Protein AF-A0A210W842-F1 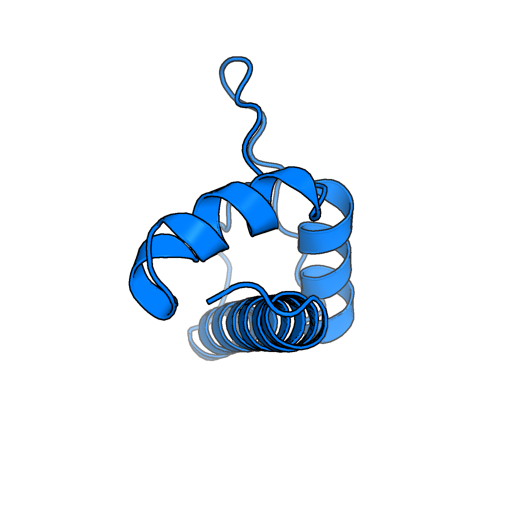(afdb_monomer)

Mean predicted aligned error: 6.24 Å

Solvent-accessible surface area (backbone atoms only — not comparable to full-atom values): 5032 Å² total; per-residue (Å²): 112,54,42,82,76,66,33,61,72,53,30,57,52,49,41,75,71,45,51,44,63,60,57,39,50,49,38,22,70,78,60,73,49,82,50,43,72,54,82,61,85,91,60,86,54,59,42,68,43,77,74,87,86,79,65,56,72,70,53,56,53,42,49,53,49,47,54,47,52,53,51,52,52,53,47,53,54,42,47,74,71,73,53,131

Nearest PDB structures (foldseek):
  2zy2-assembly1_A  TM=9.737E-01  e=6.111E-10  Pseudomonas sp. ATCC 19121
  2zy5-assembly1_F  TM=9.758E-01  e=2.729E-09  Alcaligenes faecalis subsp. faecalis
  3fdd-assembly1_A  TM=9.792E-01  e=3.540E-09  [Pseudomonas] dacunhae ATCC 21192
  2zy4-assembly1_A  TM=9.538E-01  e=9.393E-09  Alcaligenes faecalis subsp. faecalis

Structure (mmCIF, N/CA/C/O backbone):
data_AF-A0A210W842-F1
#
_entry.id   AF-A0A210W842-F1
#
loop_
_atom_site.group_PDB
_atom_site.id
_atom_site.type_symbol
_atom_site.label_atom_id
_atom_site.label_alt_id
_atom_site.label_comp_id
_atom_site.label_asym_id
_atom_site.label_entity_id
_atom_site.label_seq_id
_atom_site.pdbx_PDB_ins_code
_atom_site.Cartn_x
_atom_site.Cartn_y
_atom_site.Cartn_z
_atom_site.occupancy
_atom_site.B_iso_or_equiv
_atom_site.auth_seq_id
_atom_site.auth_comp_id
_atom_site.auth_asym_id
_atom_site.auth_atom_id
_atom_site.pdbx_PDB_model_num
ATOM 1 N N . MET A 1 1 ? -2.028 7.741 3.014 1.00 57.78 1 MET A N 1
ATOM 2 C CA . MET A 1 1 ? -2.702 7.089 1.871 1.00 57.78 1 MET A CA 1
ATOM 3 C C . MET A 1 1 ? -4.096 6.633 2.276 1.00 57.78 1 MET A C 1
ATOM 5 O O . MET A 1 1 ? -5.057 7.153 1.736 1.00 57.78 1 MET A O 1
ATOM 9 N N . THR A 1 2 ? -4.205 5.773 3.284 1.00 62.72 2 THR A N 1
ATOM 10 C CA . THR A 1 2 ? -5.460 5.238 3.841 1.00 62.72 2 THR A CA 1
ATOM 11 C C . THR A 1 2 ? -6.480 6.306 4.268 1.00 62.72 2 THR A C 1
ATOM 13 O O . THR A 1 2 ? -7.633 6.209 3.867 1.00 62.72 2 THR A O 1
ATOM 16 N N . CYS A 1 3 ? -6.057 7.388 4.941 1.00 65.81 3 CYS A N 1
ATOM 17 C CA . CYS A 1 3 ? -6.954 8.506 5.302 1.00 65.81 3 CYS A CA 1
ATOM 18 C C . CYS A 1 3 ? -7.645 9.170 4.094 1.00 65.81 3 CYS A C 1
ATOM 20 O O . CYS A 1 3 ? -8.812 9.536 4.164 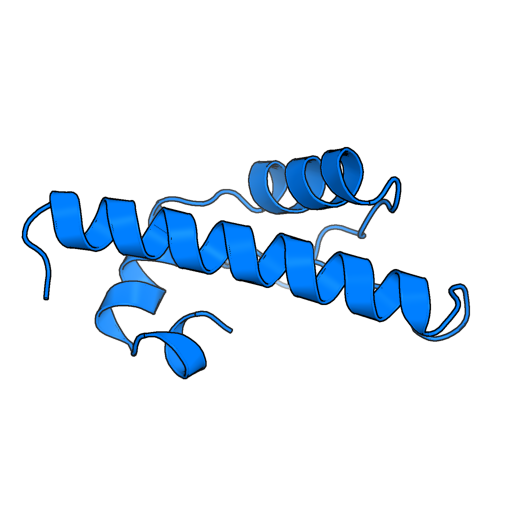1.00 65.81 3 CYS A O 1
ATOM 22 N N . ARG A 1 4 ? -6.954 9.271 2.950 1.00 74.31 4 ARG A N 1
ATOM 23 C CA . ARG A 1 4 ? -7.534 9.854 1.727 1.00 74.31 4 ARG A CA 1
ATOM 24 C C . ARG A 1 4 ? -8.478 8.902 0.989 1.00 74.31 4 ARG A C 1
ATOM 26 O O . ARG A 1 4 ? -9.217 9.368 0.134 1.00 74.31 4 ARG A O 1
ATOM 33 N N . LEU A 1 5 ? -8.410 7.599 1.265 1.00 77.75 5 LEU A N 1
ATOM 34 C CA . LEU A 1 5 ? -9.243 6.590 0.606 1.00 77.75 5 LEU A CA 1
ATOM 35 C C . LEU A 1 5 ? -10.529 6.322 1.393 1.00 77.75 5 LEU A C 1
ATOM 37 O O . LEU A 1 5 ? -11.600 6.310 0.801 1.00 77.75 5 LEU A O 1
ATOM 41 N N . TYR A 1 6 ? -10.414 6.146 2.713 1.00 83.19 6 TYR A N 1
ATOM 42 C CA . TYR A 1 6 ? -11.511 5.664 3.563 1.00 83.19 6 TYR A CA 1
ATOM 43 C C . TYR A 1 6 ? -11.664 6.443 4.880 1.00 83.19 6 TYR A C 1
ATOM 45 O O . TYR A 1 6 ? -12.344 5.992 5.794 1.00 83.19 6 TYR A O 1
ATOM 53 N N . GLY A 1 7 ? -11.027 7.611 5.004 1.00 86.00 7 GLY A N 1
ATOM 54 C CA . GLY A 1 7 ? -11.160 8.474 6.179 1.00 86.00 7 GLY A CA 1
ATOM 55 C C . GLY A 1 7 ? -10.206 8.151 7.334 1.00 86.00 7 GLY A C 1
ATOM 56 O O . GLY A 1 7 ? -9.399 7.216 7.305 1.00 86.00 7 GLY A O 1
ATOM 57 N N . GLU A 1 8 ? -10.256 9.001 8.358 1.00 84.44 8 GLU A N 1
ATOM 58 C CA . GLU A 1 8 ? -9.269 9.025 9.439 1.00 84.44 8 GLU A CA 1
ATOM 59 C C . GLU A 1 8 ? -9.383 7.825 10.390 1.00 84.44 8 GLU A C 1
ATOM 61 O O . GLU A 1 8 ? -8.357 7.253 10.763 1.00 84.44 8 GLU A O 1
ATOM 66 N N . ALA A 1 9 ? -10.606 7.387 10.708 1.00 84.44 9 ALA A N 1
ATOM 67 C CA . ALA A 1 9 ? -10.863 6.251 11.597 1.00 84.44 9 ALA A CA 1
ATOM 68 C C . ALA A 1 9 ? -10.244 4.948 11.060 1.00 84.44 9 ALA A C 1
ATOM 70 O O . ALA A 1 9 ? -9.484 4.272 11.762 1.00 84.44 9 ALA A O 1
ATOM 71 N N . PHE A 1 10 ? -10.463 4.659 9.774 1.00 85.38 10 PHE A N 1
ATOM 72 C CA . PHE A 1 10 ? -9.797 3.556 9.087 1.00 85.38 10 PHE A CA 1
ATOM 73 C C . PHE A 1 10 ? -8.277 3.730 9.079 1.00 85.38 10 PHE A C 1
ATOM 75 O O . PHE A 1 10 ? -7.539 2.786 9.348 1.00 85.38 10 PHE A O 1
ATOM 82 N N . SER A 1 11 ? -7.782 4.939 8.792 1.00 83.50 11 SER A N 1
ATOM 83 C CA . SER A 1 11 ? -6.343 5.194 8.728 1.00 83.50 11 SER A CA 1
ATOM 84 C C . SER A 1 11 ? -5.630 4.887 10.041 1.00 83.50 11 SER A C 1
ATOM 86 O O . SER A 1 11 ? -4.522 4.356 10.003 1.00 83.50 11 SER A O 1
ATOM 88 N N . GLN A 1 12 ? -6.227 5.239 11.180 1.00 84.25 12 GLN A N 1
ATOM 89 C CA . GLN A 1 12 ? -5.651 4.961 12.495 1.00 84.25 12 GLN A CA 1
ATOM 90 C C . GLN A 1 12 ? -5.653 3.462 12.797 1.00 84.25 12 GLN A C 1
ATOM 92 O O . GLN A 1 12 ? -4.645 2.930 13.259 1.00 84.25 12 GLN A O 1
ATOM 97 N N . TRP A 1 13 ? -6.745 2.767 12.474 1.00 86.12 13 TRP A N 1
ATOM 98 C CA . TRP A 1 13 ? -6.830 1.319 12.645 1.00 86.12 13 TRP A CA 1
ATOM 99 C C . TRP A 1 13 ? -5.845 0.563 11.737 1.00 86.12 13 TRP A C 1
ATOM 101 O O . TRP A 1 13 ? -5.139 -0.330 12.200 1.00 86.12 13 TRP A O 1
ATOM 111 N N . ALA A 1 14 ? -5.729 0.959 10.469 1.00 83.19 14 ALA A N 1
ATOM 112 C CA . ALA A 1 14 ? -4.853 0.313 9.494 1.00 83.19 14 ALA A CA 1
ATOM 113 C C . ALA A 1 14 ? -3.365 0.437 9.866 1.00 83.19 14 ALA A C 1
ATOM 115 O O . ALA A 1 14 ? -2.598 -0.498 9.651 1.00 83.19 14 ALA A O 1
ATOM 116 N N . VAL A 1 15 ? -2.959 1.568 10.457 1.00 81.31 15 VAL A N 1
ATOM 117 C CA . VAL A 1 15 ? -1.591 1.765 10.972 1.00 81.31 15 VAL A CA 1
ATOM 118 C C . VAL A 1 15 ? -1.278 0.809 12.126 1.00 81.31 15 VAL A C 1
ATOM 120 O O . VAL A 1 15 ? -0.139 0.375 12.244 1.00 81.31 15 VAL A O 1
ATOM 123 N N . GLN A 1 16 ? -2.270 0.456 12.949 1.00 81.62 16 GLN A N 1
ATOM 124 C CA . GLN A 1 16 ? -2.079 -0.487 14.056 1.00 81.62 16 GLN A CA 1
ATOM 125 C C . GLN A 1 16 ? -2.030 -1.948 13.598 1.00 81.62 16 GLN A C 1
ATOM 127 O O . GLN A 1 16 ? -1.413 -2.760 14.278 1.00 81.62 16 GLN A O 1
ATOM 132 N N . GLN A 1 17 ? -2.682 -2.287 12.479 1.00 79.38 17 GLN A N 1
ATOM 133 C CA . GLN A 1 17 ? -2.741 -3.672 12.000 1.00 79.38 17 GLN A CA 1
ATOM 134 C C . GLN A 1 17 ? -1.679 -4.051 10.980 1.00 79.38 17 GLN A C 1
ATOM 136 O O . GLN A 1 17 ? -1.265 -5.205 10.936 1.00 79.38 17 GLN A O 1
ATOM 141 N N . SER A 1 18 ? -1.225 -3.114 10.152 1.00 70.00 18 SER A N 1
ATOM 142 C CA . SER A 1 18 ? -0.215 -3.428 9.147 1.00 70.00 18 SER A CA 1
ATOM 143 C C . SER A 1 18 ? 1.171 -3.119 9.688 1.00 70.00 18 SER A C 1
ATOM 145 O O . SER A 1 18 ? 1.451 -1.980 10.050 1.00 70.00 18 SER A O 1
ATOM 147 N N . SER A 1 19 ? 2.082 -4.091 9.664 1.00 74.81 19 SER A N 1
ATOM 148 C CA . SER A 1 19 ? 3.502 -3.792 9.842 1.00 74.81 19 SER A CA 1
ATOM 149 C C . SER A 1 19 ? 4.086 -3.220 8.543 1.00 74.81 19 SER A C 1
ATOM 151 O O . SER A 1 19 ? 3.621 -3.519 7.437 1.00 74.81 19 SER A O 1
ATOM 153 N N . THR A 1 20 ? 5.135 -2.398 8.655 1.00 71.12 20 THR A N 1
ATOM 154 C CA . THR A 1 20 ? 5.905 -1.933 7.490 1.00 71.12 20 THR A CA 1
ATOM 155 C C . THR A 1 20 ? 6.461 -3.109 6.684 1.00 71.12 20 THR A C 1
ATOM 157 O O . THR A 1 20 ? 6.548 -3.022 5.466 1.00 71.12 20 THR A O 1
ATOM 160 N N . GLY A 1 21 ? 6.839 -4.205 7.349 1.00 74.50 21 GLY A N 1
ATOM 161 C CA . GLY A 1 21 ? 7.413 -5.383 6.700 1.00 74.50 21 GLY A CA 1
ATOM 162 C C . GLY A 1 21 ? 6.410 -6.086 5.791 1.00 74.50 21 GLY A C 1
ATOM 163 O O . GLY A 1 21 ? 6.711 -6.299 4.620 1.00 74.50 21 GLY A O 1
ATOM 164 N N . ASP A 1 22 ? 5.210 -6.361 6.302 1.00 80.25 22 ASP A N 1
ATOM 165 C CA . ASP A 1 22 ? 4.143 -7.044 5.557 1.00 80.25 22 ASP A CA 1
ATOM 166 C C . ASP A 1 22 ? 3.737 -6.267 4.302 1.00 80.25 22 ASP A C 1
ATOM 168 O O . ASP A 1 22 ? 3.620 -6.831 3.215 1.00 80.25 22 ASP A O 1
ATOM 172 N N . MET A 1 23 ? 3.602 -4.943 4.428 1.00 82.12 23 MET A N 1
ATOM 173 C CA . MET A 1 23 ? 3.274 -4.067 3.303 1.00 82.12 23 MET A CA 1
ATOM 174 C C . MET A 1 23 ? 4.335 -4.141 2.193 1.00 82.12 23 MET A C 1
ATOM 176 O O . MET A 1 23 ? 3.990 -4.249 1.018 1.00 82.12 23 MET A O 1
ATOM 180 N N . LEU A 1 24 ? 5.623 -4.073 2.548 1.00 84.31 24 LEU A N 1
ATOM 181 C CA . LEU A 1 24 ? 6.712 -4.106 1.565 1.00 84.31 24 LEU A CA 1
ATOM 182 C C . LEU A 1 24 ? 6.864 -5.491 0.941 1.00 84.31 24 LEU A C 1
ATOM 184 O O . LEU A 1 24 ? 7.088 -5.585 -0.264 1.00 84.31 24 LEU A 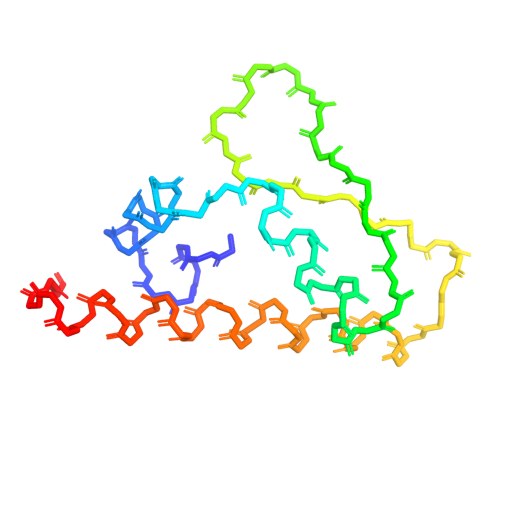O 1
ATOM 188 N N . PHE A 1 25 ? 6.723 -6.544 1.749 1.00 86.19 25 PHE A N 1
ATOM 189 C CA . PHE A 1 25 ? 6.808 -7.920 1.278 1.00 86.19 25 PHE A CA 1
ATOM 190 C C . PHE A 1 25 ? 5.720 -8.207 0.250 1.00 86.19 25 PHE A C 1
ATOM 192 O O . PHE A 1 25 ? 6.004 -8.739 -0.815 1.00 86.19 25 PHE A O 1
ATOM 199 N N . ARG A 1 26 ? 4.493 -7.758 0.515 1.00 85.56 26 ARG A N 1
ATOM 200 C CA . ARG A 1 26 ? 3.377 -7.945 -0.407 1.00 85.56 26 ARG A CA 1
ATOM 201 C C . ARG A 1 26 ? 3.546 -7.196 -1.724 1.00 85.56 26 ARG A C 1
ATOM 203 O O . ARG A 1 26 ? 3.258 -7.742 -2.781 1.00 85.56 26 ARG A O 1
ATOM 210 N N . VAL A 1 27 ? 4.036 -5.956 -1.684 1.00 86.38 27 VAL A N 1
ATOM 211 C CA . VAL A 1 27 ? 4.348 -5.223 -2.921 1.00 86.38 27 VAL A CA 1
ATOM 212 C C . VAL A 1 27 ? 5.434 -5.950 -3.712 1.00 86.38 27 VAL A C 1
ATOM 214 O O . VAL A 1 27 ? 5.307 -6.073 -4.929 1.00 86.38 27 VAL A O 1
ATOM 217 N N . ALA A 1 28 ? 6.471 -6.458 -3.043 1.00 88.75 28 ALA A N 1
ATOM 218 C CA . ALA A 1 28 ? 7.530 -7.217 -3.698 1.00 88.75 28 ALA A CA 1
ATOM 219 C C . ALA A 1 28 ? 7.019 -8.536 -4.299 1.00 88.75 28 ALA A C 1
ATOM 221 O O . ALA A 1 28 ? 7.403 -8.863 -5.417 1.00 88.75 28 ALA A O 1
ATOM 222 N N . ASP A 1 29 ? 6.125 -9.243 -3.608 1.00 88.19 29 ASP A N 1
ATOM 223 C CA . ASP A 1 29 ? 5.492 -10.477 -4.090 1.00 88.19 29 ASP A CA 1
ATOM 224 C C . ASP A 1 29 ? 4.603 -10.227 -5.323 1.00 88.19 29 ASP A C 1
ATOM 226 O O . ASP A 1 29 ? 4.743 -10.898 -6.342 1.00 88.19 29 ASP A O 1
ATOM 230 N N . GLU A 1 30 ? 3.755 -9.192 -5.290 1.00 87.19 30 GLU A N 1
ATOM 231 C CA . GLU A 1 30 ? 2.815 -8.904 -6.383 1.00 87.19 30 GLU A CA 1
ATOM 232 C C . GLU A 1 30 ? 3.469 -8.249 -7.612 1.00 87.19 30 GLU A C 1
ATOM 234 O O . GLU A 1 30 ? 2.964 -8.382 -8.729 1.00 87.19 30 GLU A O 1
ATOM 239 N N . THR A 1 31 ? 4.554 -7.490 -7.423 1.00 86.31 31 THR A N 1
ATOM 240 C CA . THR A 1 31 ? 5.153 -6.664 -8.494 1.00 86.31 31 THR A CA 1
ATOM 241 C C . THR A 1 31 ? 6.569 -7.066 -8.884 1.00 86.31 31 THR A C 1
ATOM 243 O O . THR A 1 31 ? 7.059 -6.608 -9.912 1.00 86.31 31 THR A O 1
ATOM 246 N N . GLY A 1 32 ? 7.243 -7.887 -8.076 1.00 87.44 32 GLY A N 1
ATOM 247 C CA . GLY A 1 32 ? 8.671 -8.178 -8.210 1.00 87.44 32 GLY A CA 1
ATOM 248 C C . GLY A 1 32 ? 9.591 -7.026 -7.784 1.00 87.44 32 GLY A C 1
ATOM 249 O O . GLY A 1 32 ? 10.810 -7.140 -7.908 1.00 87.44 32 GLY A O 1
ATOM 250 N N . ILE A 1 33 ? 9.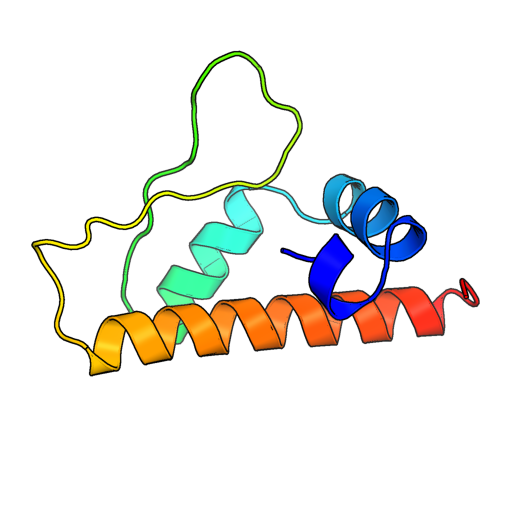042 -5.909 -7.289 1.00 87.44 33 ILE A N 1
ATOM 251 C CA . ILE A 1 33 ? 9.797 -4.688 -6.987 1.00 87.44 33 ILE A CA 1
ATOM 252 C C . ILE A 1 33 ? 9.956 -4.528 -5.479 1.00 87.44 33 ILE A C 1
ATOM 254 O O . ILE A 1 33 ? 8.986 -4.381 -4.735 1.00 87.44 33 ILE A O 1
ATOM 258 N N . VAL A 1 34 ? 11.207 -4.480 -5.025 1.00 87.19 34 VAL A N 1
ATOM 259 C CA . VAL A 1 34 ? 11.530 -4.268 -3.612 1.00 87.19 34 VAL A CA 1
ATOM 260 C C . VAL A 1 34 ? 11.541 -2.776 -3.297 1.00 87.19 34 VAL A C 1
ATOM 262 O O . VAL A 1 34 ? 12.360 -2.013 -3.812 1.00 87.19 34 VAL A O 1
ATOM 265 N N . LEU A 1 35 ? 10.640 -2.363 -2.409 1.00 85.88 35 LEU A N 1
ATOM 266 C CA . LEU A 1 35 ? 10.616 -1.013 -1.858 1.00 85.88 35 LEU A CA 1
ATOM 267 C C . LEU A 1 35 ? 11.534 -0.908 -0.638 1.00 85.88 35 LEU A C 1
ATOM 269 O O . LEU A 1 35 ? 11.598 -1.813 0.196 1.00 85.88 35 LEU A O 1
ATOM 273 N N . LEU A 1 36 ? 12.216 0.229 -0.495 1.00 84.19 36 LEU A N 1
ATOM 274 C CA . LEU A 1 36 ? 13.054 0.472 0.675 1.00 84.19 36 LEU A CA 1
ATOM 275 C C . LEU A 1 36 ? 12.164 0.783 1.882 1.00 84.19 36 LEU A C 1
ATOM 277 O O . LEU A 1 36 ? 11.292 1.652 1.770 1.00 84.19 36 LEU A O 1
ATOM 281 N N . PRO A 1 37 ? 12.389 0.151 3.047 1.00 80.25 37 PRO A N 1
ATOM 282 C CA . PRO A 1 37 ? 11.686 0.527 4.259 1.00 80.25 37 PRO A CA 1
ATOM 283 C C . PRO A 1 37 ? 11.887 2.008 4.547 1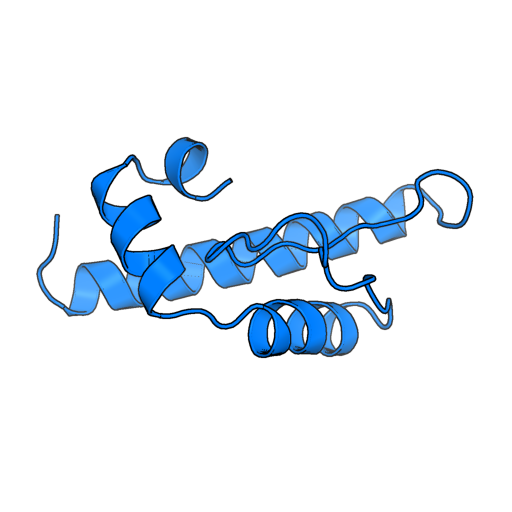.00 80.25 37 PRO A C 1
ATOM 285 O O . PRO A 1 37 ? 13.011 2.515 4.518 1.00 80.25 37 PRO A O 1
ATOM 288 N N . GLY A 1 38 ? 10.798 2.705 4.858 1.00 69.62 38 GLY A N 1
ATOM 289 C CA . GLY A 1 38 ? 10.821 4.086 5.314 1.00 69.62 38 GLY A CA 1
ATOM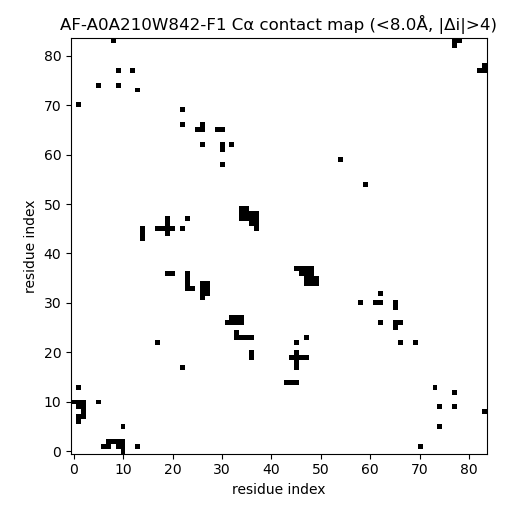 290 C C . GLY A 1 38 ? 11.396 4.197 6.725 1.00 69.62 38 GLY A C 1
ATOM 291 O O . GLY A 1 38 ? 10.721 4.669 7.630 1.00 69.62 38 GLY A O 1
ATOM 292 N N . ARG A 1 39 ? 12.642 3.761 6.949 1.00 60.16 39 ARG A N 1
ATOM 293 C CA . ARG A 1 39 ? 13.359 4.053 8.193 1.00 60.16 39 ARG A CA 1
ATOM 294 C C . ARG A 1 39 ? 13.864 5.491 8.140 1.00 60.16 39 ARG A C 1
ATOM 296 O O . ARG A 1 39 ? 14.817 5.817 7.440 1.00 60.16 39 ARG A O 1
ATOM 303 N N . GLY A 1 40 ? 13.198 6.347 8.902 1.00 56.84 40 GLY A N 1
ATOM 304 C CA . GLY A 1 40 ? 13.627 7.696 9.246 1.00 56.84 40 GLY A CA 1
ATOM 305 C C . GLY A 1 40 ? 12.847 8.162 10.473 1.00 56.84 40 GLY A C 1
ATOM 306 O O . GLY A 1 40 ? 11.641 7.948 10.524 1.00 56.84 40 GLY A O 1
ATOM 307 N N . PHE A 1 41 ? 13.552 8.733 11.457 1.00 46.84 41 PHE A N 1
ATOM 308 C CA . PHE A 1 41 ? 13.019 9.337 12.691 1.00 46.84 41 PHE A CA 1
ATOM 309 C C . PHE A 1 41 ? 11.825 8.602 13.324 1.00 46.84 41 PHE A C 1
ATOM 311 O O . PHE A 1 41 ? 10.717 9.123 13.315 1.00 46.84 41 PHE A O 1
ATOM 318 N N . GLY A 1 42 ? 12.047 7.400 13.871 1.00 51.06 42 GLY A N 1
ATOM 319 C CA . GLY A 1 42 ? 11.144 6.786 14.861 1.00 51.06 42 GLY A CA 1
ATOM 320 C C . GLY A 1 42 ? 9.651 6.755 14.507 1.00 51.06 42 GLY A C 1
ATOM 321 O O . GLY A 1 42 ? 8.827 6.886 15.400 1.00 51.06 42 GLY A O 1
ATOM 322 N N . SER A 1 43 ? 9.286 6.668 13.224 1.00 51.66 43 SER A N 1
ATOM 323 C CA . SER A 1 43 ? 7.885 6.788 12.829 1.00 51.66 43 SER A CA 1
ATOM 324 C C . SER A 1 43 ? 7.180 5.443 12.985 1.00 51.66 43 SER A C 1
ATOM 326 O O . SER A 1 43 ? 7.477 4.508 12.243 1.00 51.66 43 SER A O 1
ATOM 328 N N . ASP A 1 44 ? 6.199 5.374 13.889 1.00 62.22 44 ASP A N 1
ATOM 329 C CA . ASP A 1 44 ? 5.279 4.238 14.102 1.00 62.22 44 ASP A CA 1
ATOM 330 C C . ASP A 1 44 ? 4.345 3.972 12.901 1.00 62.22 44 ASP A C 1
ATOM 332 O O . ASP A 1 44 ? 3.280 3.373 13.027 1.00 62.22 44 ASP A O 1
ATOM 336 N N . ARG A 1 45 ? 4.694 4.485 11.715 1.00 69.19 45 ARG A N 1
ATOM 337 C CA . ARG A 1 45 ? 3.863 4.454 10.517 1.00 69.19 45 ARG A CA 1
ATOM 338 C C . ARG A 1 45 ? 4.461 3.525 9.463 1.00 69.19 45 ARG A C 1
ATOM 340 O O . ARG A 1 45 ? 5.589 3.764 9.015 1.00 69.19 45 ARG A O 1
ATOM 347 N N . PRO A 1 46 ? 3.676 2.552 8.972 1.00 73.69 46 PRO A N 1
ATOM 348 C CA . PRO A 1 46 ? 4.038 1.741 7.820 1.00 73.69 46 PRO A CA 1
ATOM 349 C C . PRO A 1 46 ? 4.319 2.619 6.606 1.00 73.69 46 PRO A C 1
ATOM 351 O O . PRO A 1 46 ? 3.433 3.315 6.105 1.00 73.69 46 PRO A O 1
ATOM 354 N N . SER A 1 47 ? 5.574 2.642 6.158 1.00 80.81 47 SER A N 1
ATOM 355 C CA . SER A 1 47 ? 5.985 3.448 5.010 1.00 80.81 47 SER A CA 1
ATOM 356 C C . SER A 1 47 ? 7.124 2.807 4.222 1.00 80.81 47 SER A C 1
ATOM 358 O O . SER A 1 47 ? 8.007 2.150 4.774 1.00 80.81 47 SER A O 1
ATOM 360 N N . GLY A 1 48 ? 7.101 3.024 2.908 1.00 84.19 48 GLY A N 1
ATOM 361 C CA . GLY A 1 48 ? 8.112 2.565 1.963 1.00 84.19 48 GLY A CA 1
ATOM 362 C C . GLY A 1 48 ? 8.523 3.680 1.012 1.00 84.19 48 GLY A C 1
ATOM 363 O O . GLY A 1 48 ? 7.765 4.625 0.785 1.00 84.19 48 GLY A O 1
ATOM 364 N N . ARG A 1 49 ? 9.730 3.579 0.458 1.00 86.50 49 ARG A N 1
ATOM 365 C CA . ARG A 1 49 ? 10.268 4.509 -0.538 1.00 86.50 49 ARG A CA 1
ATOM 366 C C . ARG A 1 49 ? 10.546 3.760 -1.837 1.00 86.50 49 ARG A C 1
ATOM 368 O O . ARG A 1 49 ? 11.207 2.724 -1.826 1.00 86.50 49 ARG A O 1
ATOM 375 N N . ALA A 1 50 ? 10.065 4.322 -2.941 1.00 86.31 50 ALA A N 1
ATOM 376 C CA . ALA A 1 50 ? 10.396 3.899 -4.297 1.00 86.31 50 ALA A CA 1
ATOM 377 C C . ALA A 1 50 ? 11.315 4.945 -4.940 1.00 8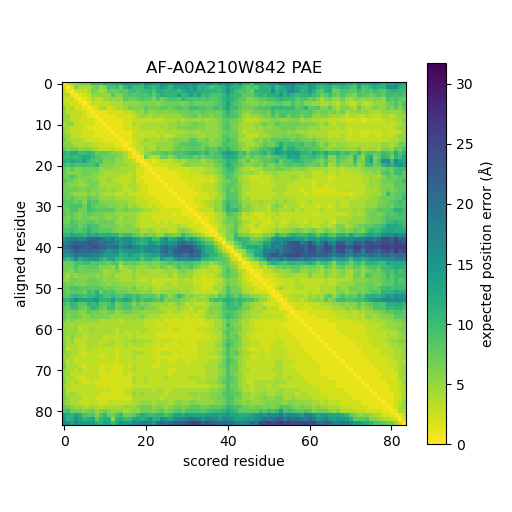6.31 50 ALA A C 1
ATOM 379 O O . ALA A 1 50 ? 11.101 6.146 -4.766 1.00 86.31 50 ALA A O 1
ATOM 380 N N . SER A 1 51 ? 12.323 4.502 -5.691 1.00 85.69 51 SER A N 1
ATOM 381 C CA . SER A 1 51 ? 13.082 5.403 -6.565 1.00 85.69 51 SER A CA 1
ATOM 382 C C . SER A 1 51 ? 12.231 5.733 -7.785 1.00 85.69 51 SER A C 1
ATOM 384 O O . SER A 1 51 ? 11.737 4.803 -8.417 1.00 85.69 51 SER A O 1
ATOM 386 N N . LEU A 1 52 ? 12.081 7.019 -8.124 1.00 84.19 52 LEU A N 1
ATOM 387 C CA . LEU A 1 52 ? 11.390 7.485 -9.341 1.00 84.19 52 LEU A CA 1
ATOM 388 C C . LEU A 1 52 ? 12.296 7.543 -10.587 1.00 84.19 52 LEU A C 1
ATOM 390 O O . LEU A 1 52 ? 11.840 7.922 -11.657 1.00 84.19 52 LEU A O 1
ATOM 394 N N . ALA A 1 53 ? 13.577 7.196 -10.448 1.00 84.56 53 ALA A N 1
ATOM 395 C CA . ALA A 1 53 ? 14.558 7.276 -11.533 1.00 84.56 53 ALA A CA 1
ATOM 396 C C . ALA A 1 53 ? 14.863 5.920 -12.193 1.00 84.56 53 ALA A C 1
ATOM 398 O O . ALA A 1 53 ? 15.549 5.881 -13.209 1.00 84.56 53 ALA A O 1
ATOM 399 N N . ASN A 1 54 ? 14.401 4.814 -11.597 1.00 84.12 54 ASN A N 1
ATOM 400 C CA . ASN A 1 54 ? 14.929 3.477 -11.891 1.00 84.12 54 ASN A CA 1
ATOM 401 C C . ASN A 1 54 ? 13.896 2.507 -12.481 1.00 84.12 54 ASN A C 1
ATOM 403 O O . ASN A 1 54 ? 14.265 1.373 -12.767 1.00 84.12 54 ASN A O 1
ATOM 407 N N . LEU A 1 55 ? 12.627 2.906 -12.607 1.00 87.62 55 LEU A N 1
ATOM 408 C CA . LEU A 1 55 ? 11.552 2.045 -13.106 1.00 87.62 55 LEU A CA 1
ATOM 409 C C . LEU A 1 55 ? 10.780 2.751 -14.223 1.00 87.62 55 LEU A C 1
ATOM 411 O O . LEU A 1 55 ? 10.812 3.975 -14.354 1.00 87.62 55 LEU A O 1
ATOM 415 N N . ASN A 1 56 ? 10.062 1.967 -15.014 1.00 89.88 56 ASN A N 1
ATOM 416 C CA . ASN A 1 56 ? 9.158 2.445 -16.049 1.00 89.88 56 ASN A CA 1
ATOM 417 C C . ASN A 1 56 ? 7.772 2.783 -15.478 1.00 89.88 56 ASN A C 1
ATOM 419 O O . ASN A 1 56 ? 7.361 2.305 -14.420 1.00 89.88 56 ASN A O 1
ATOM 423 N N . GLU A 1 57 ? 6.988 3.563 -16.223 1.00 88.50 57 GLU A N 1
ATOM 424 C CA . GLU A 1 57 ? 5.648 4.000 -15.800 1.00 88.50 57 GLU A CA 1
ATOM 425 C C . GLU A 1 57 ? 4.710 2.840 -15.425 1.00 88.50 57 GLU A C 1
ATOM 427 O O . GLU A 1 57 ? 3.982 2.917 -14.431 1.00 88.50 57 GLU A O 1
ATOM 432 N N . TYR A 1 58 ? 4.753 1.731 -16.173 1.00 90.12 58 TYR A N 1
ATOM 433 C CA . TYR A 1 58 ? 3.900 0.567 -15.908 1.00 90.12 58 TYR A CA 1
ATOM 434 C C . TYR A 1 58 ? 4.242 -0.135 -14.583 1.00 90.12 58 TYR A C 1
ATOM 436 O O . TYR A 1 58 ? 3.359 -0.719 -13.949 1.00 90.12 58 TYR A O 1
ATOM 444 N N . GLU A 1 59 ? 5.499 -0.053 -14.142 1.00 88.88 59 GLU A N 1
ATOM 445 C CA . GLU A 1 59 ? 5.983 -0.627 -12.885 1.00 88.88 59 GLU A CA 1
ATOM 446 C C . GLU A 1 59 ? 5.489 0.206 -11.703 1.00 88.88 59 GLU A C 1
ATOM 448 O O . GLU A 1 59 ? 4.937 -0.338 -10.746 1.00 88.88 59 GLU A O 1
ATOM 453 N N . TYR A 1 60 ? 5.544 1.538 -11.809 1.00 88.56 60 TYR A N 1
ATOM 454 C CA . TYR A 1 60 ? 4.913 2.420 -10.821 1.00 88.56 60 TYR A CA 1
ATOM 455 C C . TYR A 1 60 ? 3.399 2.202 -10.740 1.00 88.56 60 TYR A C 1
ATOM 457 O O . TYR A 1 60 ? 2.835 2.162 -9.643 1.00 88.56 60 TYR A O 1
ATOM 465 N N . ALA A 1 61 ? 2.735 1.996 -11.880 1.00 90.19 61 ALA A N 1
ATOM 466 C CA . ALA A 1 61 ? 1.314 1.663 -11.908 1.00 90.19 61 ALA A CA 1
ATOM 467 C C . ALA A 1 61 ? 1.019 0.294 -11.266 1.00 90.19 61 ALA A C 1
ATOM 469 O O . ALA A 1 61 ? -0.041 0.109 -10.663 1.00 90.19 61 ALA A O 1
ATOM 470 N N . ALA A 1 62 ? 1.928 -0.681 -11.370 1.00 90.00 62 ALA A N 1
ATOM 471 C CA . ALA A 1 62 ? 1.809 -1.964 -10.678 1.00 90.00 62 ALA A CA 1
ATOM 472 C C . ALA A 1 62 ? 1.934 -1.797 -9.155 1.00 90.00 62 ALA A C 1
ATOM 474 O O . ALA A 1 62 ? 1.054 -2.261 -8.431 1.00 90.00 62 ALA A O 1
ATOM 475 N N . ILE A 1 63 ? 2.936 -1.045 -8.680 1.00 89.06 63 ILE A N 1
ATOM 476 C CA . ILE A 1 63 ? 3.114 -0.726 -7.251 1.00 89.06 63 ILE A CA 1
ATOM 477 C C . ILE A 1 63 ? 1.856 -0.051 -6.693 1.00 89.06 63 ILE A C 1
ATOM 479 O O . ILE A 1 63 ? 1.330 -0.459 -5.658 1.00 89.06 63 ILE A O 1
ATOM 483 N N . GLY A 1 64 ? 1.329 0.956 -7.396 1.00 88.44 64 GLY A N 1
ATOM 484 C CA . GLY A 1 64 ? 0.113 1.657 -6.983 1.00 88.44 64 GLY A CA 1
ATOM 485 C C . GLY A 1 64 ? -1.113 0.741 -6.892 1.00 88.44 64 GLY A C 1
ATOM 486 O O . GLY A 1 64 ? -1.892 0.856 -5.945 1.00 88.44 64 GLY A O 1
ATOM 487 N N . ARG A 1 65 ? -1.272 -0.198 -7.836 1.00 90.50 65 ARG A N 1
ATOM 488 C CA . ARG A 1 65 ? -2.366 -1.185 -7.823 1.00 90.50 65 ARG A CA 1
ATOM 489 C C . ARG A 1 65 ? -2.246 -2.174 -6.664 1.00 90.50 65 ARG A C 1
ATOM 491 O O . ARG A 1 65 ? -3.254 -2.414 -6.004 1.00 90.50 65 ARG A O 1
ATOM 498 N N . ALA A 1 66 ? -1.049 -2.689 -6.388 1.00 89.31 66 ALA A N 1
ATOM 499 C CA . ALA A 1 66 ? -0.805 -3.587 -5.256 1.00 89.31 66 ALA A CA 1
ATOM 500 C C . ALA A 1 66 ? -1.119 -2.891 -3.919 1.00 89.31 66 ALA A C 1
ATOM 502 O O . ALA A 1 66 ? -1.872 -3.401 -3.091 1.00 89.31 66 ALA A O 1
ATOM 503 N N . LEU A 1 67 ? -0.639 -1.654 -3.747 1.00 86.75 67 LEU A N 1
ATOM 504 C CA . LEU A 1 67 ? -0.936 -0.849 -2.558 1.00 86.75 67 LEU A CA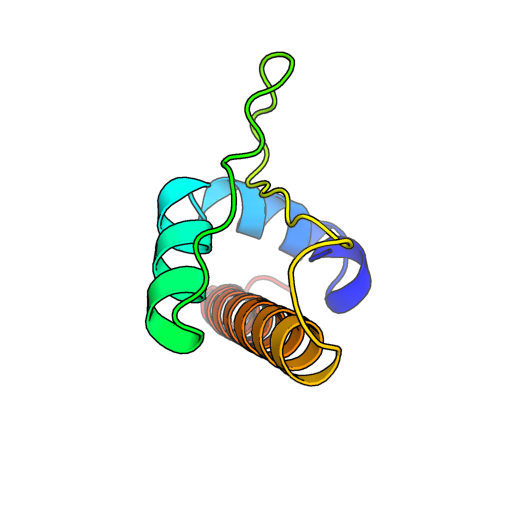 1
ATOM 505 C C . LEU A 1 67 ? -2.426 -0.533 -2.406 1.00 86.75 67 LEU A C 1
ATOM 507 O O . LEU A 1 67 ? -2.934 -0.485 -1.286 1.00 86.75 67 LEU A O 1
ATOM 511 N N . ARG A 1 68 ? -3.132 -0.306 -3.519 1.00 89.19 68 ARG A N 1
ATOM 512 C CA . ARG A 1 68 ? -4.578 -0.083 -3.496 1.00 89.19 68 ARG A CA 1
ATOM 513 C C . ARG A 1 68 ? -5.323 -1.334 -3.041 1.00 89.19 68 ARG A C 1
ATOM 515 O O . ARG A 1 68 ? -6.130 -1.226 -2.131 1.00 89.19 68 ARG A O 1
ATOM 522 N N . ARG A 1 69 ? -5.000 -2.504 -3.596 1.00 89.06 69 ARG A N 1
ATOM 523 C CA . ARG A 1 69 ? -5.603 -3.783 -3.185 1.00 89.06 69 ARG A CA 1
ATOM 524 C C . ARG A 1 69 ? -5.397 -4.069 -1.704 1.00 89.06 69 ARG A C 1
ATOM 526 O O . ARG A 1 69 ? -6.352 -4.407 -1.019 1.00 89.06 69 ARG A O 1
ATOM 533 N N . LEU A 1 70 ? -4.183 -3.851 -1.194 1.00 87.00 70 LEU A N 1
ATOM 534 C CA . LEU A 1 70 ? -3.903 -3.992 0.236 1.00 87.00 70 LEU A CA 1
ATOM 535 C C . LEU A 1 70 ? -4.794 -3.068 1.085 1.00 87.00 70 LEU A C 1
ATOM 537 O O . LEU A 1 70 ? -5.326 -3.494 2.106 1.00 87.00 70 LEU A O 1
ATOM 541 N N . ALA A 1 71 ? -4.962 -1.807 0.675 1.00 86.50 71 ALA A N 1
ATOM 542 C CA . ALA A 1 71 ? -5.830 -0.869 1.383 1.00 86.50 71 ALA A CA 1
ATOM 543 C C . ALA A 1 71 ? -7.307 -1.291 1.332 1.00 86.50 71 ALA A C 1
ATOM 545 O O . ALA A 1 71 ? -7.991 -1.188 2.348 1.00 86.50 71 ALA A O 1
ATOM 546 N N . ASP A 1 72 ? -7.776 -1.774 0.181 1.00 89.19 72 ASP A N 1
ATOM 547 C CA . ASP A 1 72 ? -9.146 -2.251 -0.007 1.00 89.19 72 ASP A CA 1
ATOM 548 C C . ASP A 1 72 ? -9.416 -3.485 0.885 1.00 89.19 72 ASP A C 1
ATOM 550 O O . ASP A 1 72 ? -10.420 -3.531 1.589 1.00 89.19 72 ASP A O 1
ATOM 554 N N . GLU A 1 73 ? -8.488 -4.445 0.959 1.00 88.44 73 GLU A N 1
ATOM 555 C CA . GLU A 1 73 ? -8.612 -5.627 1.829 1.00 88.44 73 GLU A CA 1
ATOM 556 C C . GLU A 1 73 ? -8.599 -5.286 3.319 1.00 88.44 73 GLU A C 1
ATOM 558 O O . GLU A 1 73 ? -9.400 -5.821 4.088 1.00 88.44 73 GLU A O 1
ATOM 563 N N . LEU A 1 74 ? -7.716 -4.375 3.736 1.00 86.81 74 LEU A N 1
ATOM 564 C CA . LEU A 1 74 ? -7.720 -3.859 5.102 1.00 86.81 74 LEU A CA 1
ATOM 565 C C . LEU A 1 74 ? -9.055 -3.179 5.416 1.00 86.81 74 LEU A C 1
ATOM 567 O O . LEU A 1 74 ? -9.564 -3.309 6.526 1.00 86.81 74 LEU A O 1
ATOM 571 N N . TYR A 1 75 ? -9.641 -2.467 4.454 1.00 87.69 75 TYR A N 1
ATOM 572 C CA . TYR A 1 75 ? -10.932 -1.819 4.645 1.00 87.69 75 TYR A CA 1
ATOM 573 C C . TYR A 1 75 ? -12.087 -2.825 4.738 1.00 87.69 75 TYR A C 1
ATOM 575 O O . TYR A 1 75 ? -12.967 -2.667 5.583 1.00 87.69 75 TYR A O 1
ATOM 583 N N . GLU A 1 76 ? -12.073 -3.902 3.951 1.00 89.81 76 GLU A N 1
ATOM 584 C CA . GLU A 1 76 ? -13.044 -4.992 4.107 1.00 89.81 76 GLU A CA 1
ATOM 585 C C . GLU A 1 76 ? -12.937 -5.662 5.485 1.00 89.81 76 GLU A C 1
ATOM 587 O O . GLU A 1 76 ? -13.954 -5.889 6.139 1.00 89.81 76 GLU A O 1
ATOM 592 N N . GLN A 1 77 ? -11.719 -5.901 5.983 1.00 88.38 77 GLN A N 1
ATOM 593 C CA . GLN A 1 77 ? -11.508 -6.407 7.345 1.00 88.38 77 GLN A CA 1
ATOM 594 C C . GLN A 1 77 ? -12.001 -5.419 8.409 1.00 88.38 77 GLN A C 1
ATOM 596 O O . GLN A 1 77 ? -12.622 -5.823 9.391 1.00 88.38 77 GLN A O 1
ATOM 601 N N . TYR A 1 78 ? -11.762 -4.122 8.208 1.00 86.94 78 TYR A N 1
ATOM 602 C CA . TYR A 1 78 ? -12.244 -3.066 9.096 1.00 86.94 78 TYR A CA 1
ATOM 603 C C . TYR A 1 78 ? -13.776 -3.056 9.191 1.00 86.94 78 TYR A C 1
ATOM 605 O O . TYR A 1 78 ? -14.319 -3.063 10.297 1.00 86.94 78 TYR A O 1
ATOM 613 N N . LYS A 1 79 ? -14.469 -3.141 8.049 1.00 88.25 79 LYS A N 1
ATOM 614 C CA . LYS A 1 79 ? -15.935 -3.245 7.996 1.00 88.25 79 LYS A CA 1
ATOM 615 C C . LYS A 1 79 ? -16.449 -4.540 8.624 1.00 88.25 79 LYS A C 1
ATOM 617 O O . LYS A 1 79 ? -17.443 -4.513 9.343 1.00 88.25 79 LYS A O 1
ATOM 622 N N . ALA A 1 80 ? -15.769 -5.667 8.401 1.00 89.50 80 ALA A N 1
ATOM 623 C CA . ALA A 1 80 ? -16.141 -6.955 8.992 1.00 89.50 80 ALA A CA 1
ATOM 624 C C . ALA A 1 80 ? -16.067 -6.949 10.531 1.00 89.50 80 ALA A C 1
ATOM 626 O O . ALA A 1 80 ? -16.785 -7.700 11.188 1.00 89.50 80 ALA A O 1
ATOM 627 N N . LEU A 1 81 ? -15.243 -6.074 11.114 1.00 86.50 81 LEU A N 1
ATOM 628 C CA . LEU A 1 81 ? -15.167 -5.842 12.559 1.00 86.50 81 LEU A CA 1
ATOM 629 C C . LEU A 1 81 ? -16.288 -4.930 13.095 1.00 86.50 81 LEU A C 1
ATOM 631 O O . LEU A 1 81 ? -16.277 -4.608 14.283 1.00 86.50 81 LEU A O 1
ATOM 635 N N . GLY A 1 82 ? -17.230 -4.500 12.248 1.00 80.50 82 GLY A N 1
ATOM 636 C CA . GLY A 1 82 ? -18.338 -3.619 12.627 1.00 80.50 82 GLY A CA 1
ATOM 637 C C . GLY A 1 82 ? -17.898 -2.196 12.968 1.00 80.50 82 GLY A C 1
ATOM 638 O O . GLY A 1 82 ? -18.548 -1.534 13.774 1.00 80.50 82 GLY A O 1
ATOM 639 N N . LYS A 1 83 ? -16.764 -1.746 12.420 1.00 68.50 83 LYS A N 1
ATOM 640 C CA . LYS A 1 83 ? -16.265 -0.379 12.589 1.00 68.50 83 LYS A CA 1
ATOM 641 C C . LYS A 1 83 ? -16.634 0.438 11.346 1.00 68.50 83 LYS A C 1
ATOM 643 O O . LYS A 1 83 ? -16.320 0.015 10.234 1.00 68.50 83 LYS A O 1
ATOM 648 N N . GLU A 1 84 ? -17.302 1.573 11.549 1.00 59.38 84 GLU A N 1
ATOM 649 C CA . GLU A 1 84 ? -17.756 2.518 10.510 1.00 59.38 84 GLU A CA 1
ATOM 650 C C . GLU A 1 84 ? -17.104 3.892 10.691 1.00 59.38 84 GLU A C 1
ATOM 652 O O . GLU A 1 84 ? -17.007 4.356 11.853 1.00 59.38 84 GLU A O 1
#

Foldseek 3Di:
DLCVVPHDVLVVVVLVPDDLVNLQVQLCVQQV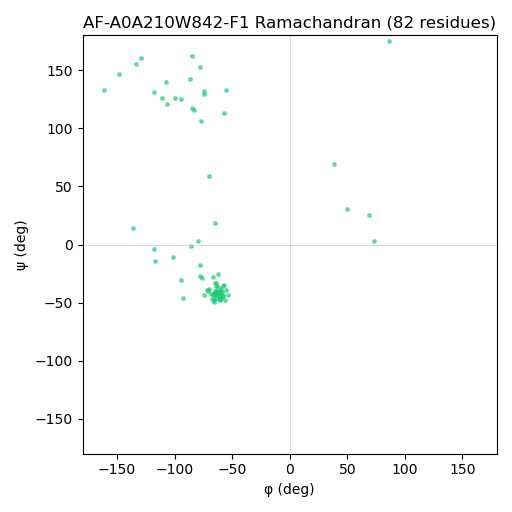DGWAFPDDDPDSGNDTDDDPPPDDPVSVVSSVVSNVVVSVVSVVVCVVVVHD

pLDDT: mean 81.15, std 10.32, range [46.84, 90.5]

Radius of gyration: 13.31 Å; Cα contacts (8 Å, |Δi|>4): 74; chains: 1; bounding box: 33×20×31 Å

Secondary structure (DSSP, 8-state):
-HHHHH-HHHHHHHHHH--HHHHHHHHHHHHS-PPEE--STT--S--EE--SSSS-HHHHHHHHHHHHHHHHHHHHHHHHTT--

Sequence (84 aa):
MTCRLYGEAFSQWAVQQSSTGDMLFRVADETGIVLLPGRGFGSDRPSGRASLANLNEYEYAAIGRALRRLADELYEQYKALGKE